Protein AF-A0A2T6VRD3-F1 (afdb_monomer)

Secondary structure (DSSP, 8-state):
-HHHHHHHHHHHHHHHHHHHHHHHHHHHHHTT-HHHHHHHHHHHHHHHHHHHHHHHHHHHHHHHHHHH-TTS-GGGTS-HHHHHHHHHHHHHHHHHHHHHHHHHHHHHHHHHHHHHHH-

Foldseek 3Di:
DVVLLVLLVQLLVLLVVLLVLLVVLLVVLVVVVVVSNVVCVVVNVVSVVSNVVSVVVNVVVLVVQCVVCVPDDSVRSDDPSSVVSVVSSVVSVVSSVVSNVSSVVSVVVVVVVVVVVVD

Structure (mmCIF, N/CA/C/O backbone):
data_AF-A0A2T6VRD3-F1
#
_entry.id   AF-A0A2T6VRD3-F1
#
loop_
_atom_site.group_PDB
_atom_site.id
_atom_site.type_symbol
_atom_site.label_atom_id
_atom_site.label_alt_id
_atom_site.label_comp_id
_atom_site.label_asym_id
_atom_site.label_entity_id
_atom_site.label_seq_id
_atom_site.pdbx_PDB_ins_code
_atom_site.Cartn_x
_atom_site.Cartn_y
_atom_site.Cartn_z
_atom_site.occupancy
_atom_site.B_iso_or_equiv
_atom_site.auth_seq_id
_atom_site.auth_comp_id
_atom_site.auth_asym_id
_atom_site.auth_atom_id
_atom_site.pdbx_PDB_model_num
ATOM 1 N N . MET A 1 1 ? -17.241 -1.321 1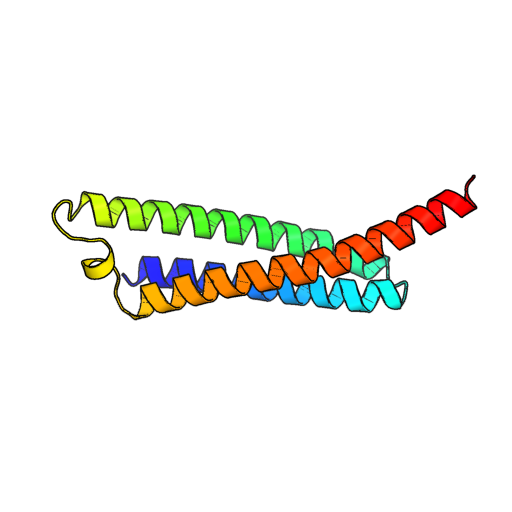6.677 1.00 80.69 1 MET A N 1
ATOM 2 C CA . MET A 1 1 ? -16.616 -2.539 16.115 1.00 80.69 1 MET A CA 1
ATOM 3 C C . MET A 1 1 ? -16.858 -2.688 14.620 1.00 80.69 1 MET A C 1
ATOM 5 O O . MET A 1 1 ? -15.879 -2.656 13.899 1.00 80.69 1 MET A O 1
ATOM 9 N N . VAL A 1 2 ? -18.104 -2.731 14.123 1.00 86.06 2 VAL A N 1
ATOM 10 C CA . VAL A 1 2 ? -18.389 -2.875 12.670 1.00 86.06 2 VAL A CA 1
ATOM 11 C C . VAL A 1 2 ? -17.64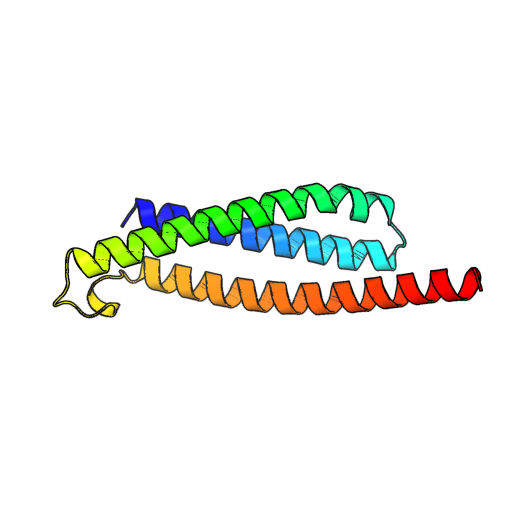7 -1.854 11.793 1.00 86.06 2 VAL A C 1
ATOM 13 O O . VAL A 1 2 ? -17.066 -2.218 10.777 1.00 86.06 2 VAL A O 1
ATOM 16 N N . VAL A 1 3 ? -17.614 -0.585 12.209 1.00 91.00 3 VAL A N 1
ATOM 17 C CA . VAL A 1 3 ? -16.918 0.474 11.458 1.00 91.00 3 VAL A CA 1
ATOM 18 C C . VAL A 1 3 ? -15.398 0.242 11.429 1.00 91.00 3 VAL A C 1
ATOM 20 O O . VAL A 1 3 ? -14.786 0.350 10.373 1.00 91.00 3 VAL A O 1
ATOM 23 N N . LEU A 1 4 ? -14.796 -0.158 12.555 1.00 91.69 4 LEU A N 1
ATOM 24 C CA . LEU A 1 4 ? -13.366 -0.478 12.650 1.00 91.69 4 LEU A CA 1
ATOM 25 C C . LEU A 1 4 ? -13.004 -1.670 11.759 1.00 91.69 4 LEU A C 1
ATOM 27 O O . LEU A 1 4 ? -12.012 -1.620 11.038 1.00 91.69 4 LEU A O 1
ATOM 31 N N . HIS A 1 5 ? -13.837 -2.715 11.766 1.00 94.31 5 HIS A N 1
ATOM 32 C CA . HIS A 1 5 ? -13.668 -3.870 10.884 1.00 94.31 5 HIS A CA 1
ATOM 33 C C . HIS A 1 5 ? -13.700 -3.464 9.413 1.00 94.31 5 HIS A C 1
ATOM 35 O O . HIS A 1 5 ? -12.861 -3.929 8.653 1.00 94.31 5 HIS A O 1
ATOM 41 N N . SER A 1 6 ? -14.620 -2.576 9.027 1.00 95.75 6 SER A N 1
ATOM 42 C CA . SER A 1 6 ? -14.725 -2.091 7.648 1.00 95.75 6 SER A CA 1
ATOM 43 C C . SER A 1 6 ? -13.466 -1.344 7.202 1.00 95.75 6 SER A C 1
ATOM 45 O O . SER A 1 6 ? -12.938 -1.632 6.131 1.00 95.75 6 SER A O 1
ATOM 47 N N . HIS A 1 7 ? -12.927 -0.443 8.031 1.00 97.19 7 HIS A N 1
ATOM 48 C CA . HIS A 1 7 ? -11.679 0.250 7.693 1.00 97.19 7 HIS A CA 1
ATOM 49 C C . HIS A 1 7 ? -10.48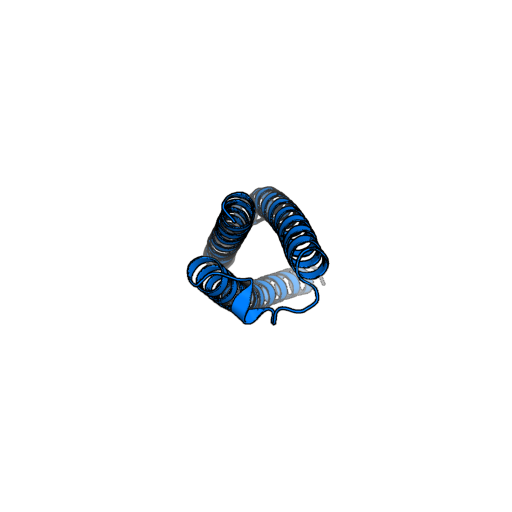2 -0.702 7.598 1.00 97.19 7 HIS A C 1
ATOM 51 O O . HIS A 1 7 ? -9.667 -0.576 6.688 1.00 97.19 7 HIS A O 1
ATOM 57 N N . LEU A 1 8 ? -10.388 -1.682 8.502 1.00 96.75 8 LEU A N 1
ATOM 58 C CA . LEU A 1 8 ? -9.335 -2.701 8.468 1.00 96.75 8 LEU A CA 1
ATOM 59 C C . LEU A 1 8 ? -9.409 -3.570 7.210 1.00 96.75 8 LEU A C 1
ATOM 61 O O . LEU A 1 8 ? -8.393 -3.805 6.561 1.00 96.75 8 LEU A O 1
ATOM 65 N N . GLU A 1 9 ? -10.606 -4.016 6.840 1.00 97.31 9 GLU A N 1
ATOM 66 C CA . GLU A 1 9 ? -10.834 -4.796 5.624 1.00 97.31 9 GLU A CA 1
ATOM 67 C C . GLU A 1 9 ? -10.495 -3.987 4.365 1.00 97.31 9 GLU A C 1
ATOM 69 O O . GLU A 1 9 ? -9.797 -4.477 3.477 1.00 97.31 9 GLU A O 1
ATOM 74 N N . ASN A 1 10 ? -10.904 -2.717 4.311 1.00 97.69 10 ASN A N 1
ATOM 75 C CA . ASN A 1 10 ? -10.552 -1.826 3.209 1.00 97.69 10 ASN A CA 1
ATOM 76 C C . ASN A 1 10 ? -9.037 -1.621 3.113 1.00 97.69 10 ASN A C 1
ATOM 78 O O . ASN A 1 10 ? -8.482 -1.741 2.021 1.00 97.69 10 ASN A O 1
ATOM 82 N N . ALA A 1 11 ? -8.357 -1.377 4.237 1.00 98.19 11 ALA A N 1
ATOM 83 C CA . ALA A 1 11 ? -6.903 -1.247 4.279 1.00 98.19 11 ALA A CA 1
ATOM 84 C C . ALA A 1 11 ? -6.201 -2.523 3.779 1.00 98.19 11 ALA A C 1
ATOM 86 O O . ALA A 1 11 ? -5.279 -2.441 2.968 1.00 98.19 11 ALA A O 1
ATOM 87 N N . LEU A 1 12 ? -6.672 -3.704 4.194 1.00 98.25 12 LEU A N 1
ATOM 88 C CA . LEU A 1 12 ? -6.171 -4.992 3.706 1.00 98.25 12 LEU A CA 1
ATOM 89 C C . LEU A 1 12 ? -6.346 -5.149 2.194 1.00 98.25 12 LEU A C 1
ATOM 91 O O . LEU A 1 12 ? -5.434 -5.622 1.518 1.00 98.25 12 LEU A O 1
ATOM 95 N N . ASN A 1 13 ? -7.489 -4.732 1.652 1.00 98.19 13 ASN A N 1
ATOM 96 C CA . ASN A 1 13 ? -7.737 -4.783 0.214 1.00 98.19 13 ASN A CA 1
ATOM 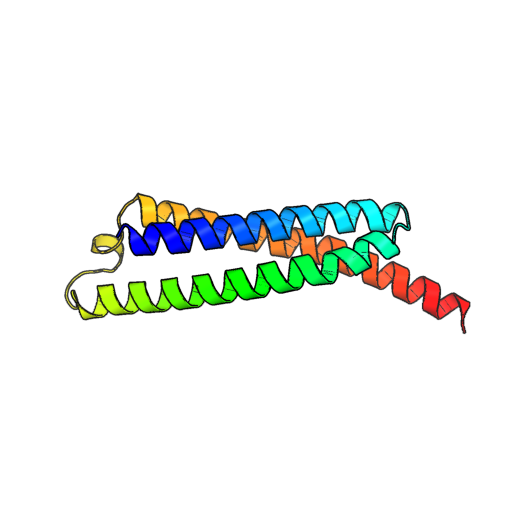97 C C . ASN A 1 13 ? -6.794 -3.851 -0.560 1.00 98.19 13 ASN A C 1
ATOM 99 O O . ASN A 1 13 ? -6.245 -4.270 -1.577 1.00 98.19 13 ASN A O 1
ATOM 103 N N . GLN A 1 14 ? -6.519 -2.645 -0.048 1.00 98.31 14 GLN A N 1
ATOM 104 C CA . GLN A 1 14 ? -5.530 -1.748 -0.663 1.00 98.31 14 GLN A CA 1
ATOM 105 C C . GLN A 1 14 ? -4.116 -2.342 -0.637 1.00 98.31 14 GLN A C 1
ATOM 107 O O . GLN A 1 14 ? -3.383 -2.236 -1.618 1.00 98.31 14 GLN A O 1
ATOM 112 N N . LEU A 1 15 ? -3.725 -3.014 0.451 1.00 98.38 15 LEU A N 1
ATOM 113 C CA . LEU A 1 15 ? -2.423 -3.686 0.519 1.00 98.38 15 LEU A CA 1
ATOM 114 C C . LEU A 1 15 ? -2.313 -4.840 -0.480 1.00 98.38 15 LEU A C 1
ATOM 116 O O . LEU A 1 15 ? -1.280 -4.973 -1.132 1.00 98.38 15 LEU A O 1
ATOM 120 N N . LYS A 1 16 ? -3.364 -5.654 -0.627 1.00 98.12 16 LYS A N 1
ATOM 121 C CA . LYS A 1 16 ? -3.400 -6.741 -1.618 1.00 98.12 16 LYS A CA 1
ATOM 122 C C . LYS A 1 16 ? -3.270 -6.206 -3.043 1.00 98.12 16 LYS A C 1
ATOM 124 O O . LYS A 1 16 ? -2.483 -6.748 -3.812 1.00 98.12 16 LYS A O 1
ATOM 129 N N . GLU A 1 17 ? -3.972 -5.119 -3.358 1.00 98.00 17 GLU A N 1
ATOM 130 C CA . GLU A 1 17 ? -3.863 -4.447 -4.656 1.00 98.00 17 GLU A CA 1
ATOM 131 C C . GLU A 1 17 ? -2.439 -3.930 -4.905 1.00 98.00 17 GLU A C 1
ATOM 133 O O . GLU A 1 17 ? -1.851 -4.181 -5.954 1.00 98.00 17 GLU A O 1
ATOM 138 N N . LEU A 1 18 ? -1.825 -3.271 -3.916 1.00 98.31 18 LEU A N 1
ATOM 139 C CA . LEU A 1 18 ? -0.444 -2.793 -4.032 1.00 98.31 18 LEU A CA 1
ATOM 140 C C . LEU A 1 18 ? 0.559 -3.929 -4.249 1.00 98.31 18 LEU A C 1
ATOM 142 O O . LEU A 1 18 ? 1.512 -3.768 -5.018 1.00 98.31 18 LEU A O 1
ATOM 146 N N . ILE A 1 19 ? 0.355 -5.071 -3.590 1.00 98.44 19 ILE A N 1
ATOM 147 C CA 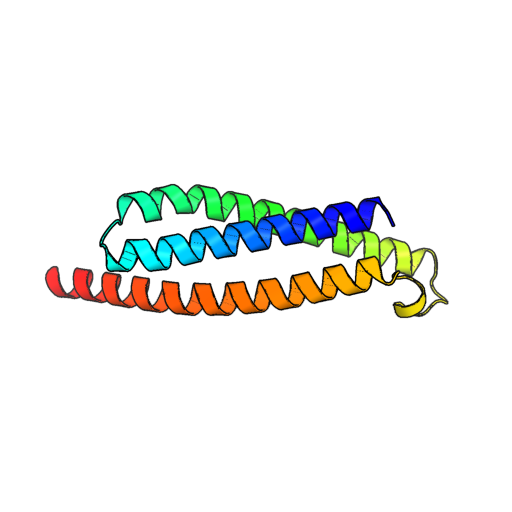. ILE A 1 19 ? 1.177 -6.267 -3.787 1.00 98.44 19 ILE A CA 1
ATOM 148 C C . ILE A 1 19 ? 1.012 -6.787 -5.220 1.00 98.44 19 ILE A C 1
ATOM 150 O O . ILE A 1 19 ? 2.028 -6.973 -5.889 1.00 98.44 19 ILE A O 1
ATOM 154 N N . ASP A 1 20 ? -0.218 -6.955 -5.719 1.00 98.25 20 ASP A N 1
ATOM 155 C CA . ASP A 1 20 ? -0.460 -7.431 -7.091 1.00 98.25 20 ASP A CA 1
ATOM 156 C C . ASP A 1 20 ? 0.168 -6.502 -8.138 1.00 98.25 20 ASP A C 1
ATOM 158 O O . ASP A 1 20 ? 0.918 -6.955 -9.008 1.00 98.25 20 ASP A O 1
ATOM 162 N N . LEU A 1 21 ? -0.052 -5.189 -8.017 1.00 97.69 21 LEU A N 1
ATOM 163 C CA . LEU A 1 21 ? 0.536 -4.195 -8.918 1.00 97.69 21 LEU A CA 1
ATOM 164 C C . LEU A 1 21 ?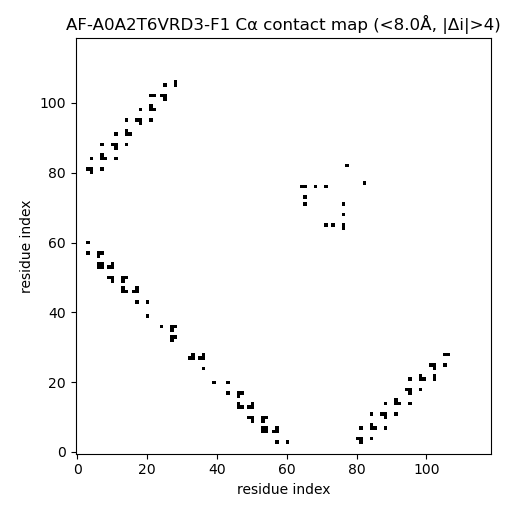 2.070 -4.266 -8.910 1.00 97.69 21 LEU A C 1
ATOM 166 O O . LEU A 1 21 ? 2.696 -4.249 -9.970 1.00 97.69 21 LEU A O 1
ATOM 170 N N . THR A 1 22 ? 2.682 -4.421 -7.734 1.00 97.38 22 THR A N 1
ATOM 171 C CA . THR A 1 22 ? 4.144 -4.539 -7.592 1.00 97.38 22 THR A CA 1
ATOM 172 C C . THR A 1 22 ? 4.679 -5.844 -8.193 1.00 97.38 22 THR A C 1
ATOM 174 O O . THR A 1 22 ? 5.744 -5.871 -8.817 1.00 97.38 22 THR A O 1
ATOM 177 N N . GLU A 1 23 ? 3.951 -6.949 -8.046 1.00 97.19 23 GLU A N 1
ATOM 178 C CA . GLU A 1 23 ? 4.318 -8.225 -8.662 1.00 97.19 23 GLU A CA 1
ATOM 179 C C . GLU A 1 23 ? 4.181 -8.184 -10.186 1.00 97.19 23 GLU A C 1
ATOM 181 O O . GLU A 1 23 ? 5.037 -8.720 -10.897 1.00 97.19 23 GLU A O 1
ATOM 186 N N . ARG A 1 24 ? 3.151 -7.509 -10.703 1.00 96.88 24 ARG A N 1
ATOM 187 C CA . ARG A 1 24 ? 2.985 -7.243 -12.137 1.00 96.88 24 ARG A CA 1
ATOM 188 C C . ARG A 1 24 ? 4.121 -6.390 -12.676 1.00 96.88 24 ARG A C 1
ATOM 190 O O . ARG A 1 24 ? 4.708 -6.763 -13.687 1.00 96.88 24 ARG A O 1
ATOM 197 N N . ASP A 1 25 ? 4.503 -5.333 -11.967 1.00 96.19 25 ASP A N 1
ATOM 198 C CA . ASP A 1 25 ? 5.662 -4.511 -12.323 1.00 96.19 25 ASP A CA 1
ATOM 199 C C . ASP A 1 25 ? 6.959 -5.325 -12.346 1.00 96.19 25 ASP A C 1
ATOM 201 O O . ASP A 1 25 ? 7.758 -5.205 -13.272 1.00 96.19 25 ASP A O 1
ATOM 205 N N . THR A 1 26 ? 7.134 -6.232 -11.383 1.00 95.19 26 THR A N 1
ATOM 206 C CA . THR A 1 26 ? 8.278 -7.155 -11.336 1.00 95.19 26 THR A CA 1
ATOM 207 C C . THR A 1 26 ? 8.299 -8.129 -12.520 1.00 95.19 26 THR A C 1
ATOM 209 O O . THR A 1 26 ? 9.374 -8.528 -12.974 1.00 95.19 26 THR A O 1
ATOM 212 N N . ARG A 1 27 ? 7.137 -8.552 -13.030 1.00 95.94 27 ARG A N 1
ATOM 213 C CA . ARG A 1 27 ? 7.058 -9.383 -14.242 1.00 95.94 27 ARG A CA 1
ATOM 214 C C . ARG A 1 27 ? 7.359 -8.563 -15.492 1.00 95.94 27 ARG A C 1
ATOM 216 O O . ARG A 1 27 ? 8.185 -8.971 -16.302 1.00 95.94 27 ARG A O 1
ATOM 223 N N . ASP A 1 28 ? 6.732 -7.404 -15.616 1.00 95.44 28 ASP A N 1
ATOM 224 C CA . ASP A 1 28 ? 6.794 -6.571 -16.813 1.00 95.44 28 ASP A CA 1
ATOM 225 C C . ASP A 1 28 ? 8.161 -5.913 -17.005 1.00 95.44 28 ASP A C 1
ATOM 227 O O . ASP A 1 28 ? 8.619 -5.789 -18.141 1.00 95.44 28 ASP A O 1
ATOM 231 N N . ILE A 1 29 ? 8.879 -5.594 -15.921 1.00 92.75 29 ILE A N 1
ATOM 232 C CA . ILE A 1 29 ? 10.230 -5.033 -16.032 1.00 92.75 29 ILE A CA 1
ATOM 233 C C . ILE A 1 29 ? 11.208 -6.027 -16.663 1.00 92.75 29 ILE A C 1
ATOM 235 O O . ILE A 1 29 ? 12.066 -5.635 -17.448 1.00 92.75 29 ILE A O 1
ATOM 239 N N . LYS A 1 30 ? 11.034 -7.329 -16.400 1.00 89.88 30 LYS A N 1
ATOM 240 C CA . LYS A 1 30 ? 11.832 -8.398 -17.024 1.00 89.88 30 LYS A CA 1
ATOM 241 C C . LYS A 1 30 ? 11.524 -8.568 -18.510 1.00 89.88 30 LYS A C 1
ATOM 243 O O . LYS A 1 30 ? 12.351 -9.100 -19.241 1.00 89.88 30 LYS A O 1
ATOM 248 N N . LEU A 1 31 ? 10.336 -8.145 -18.938 1.00 92.81 31 LEU A N 1
ATOM 249 C CA . LEU A 1 31 ? 9.873 -8.193 -20.324 1.00 92.81 31 LEU A CA 1
ATOM 250 C C . LEU A 1 31 ? 10.064 -6.854 -21.054 1.00 92.81 31 LEU A C 1
ATOM 252 O O . LEU A 1 31 ? 9.591 -6.721 -22.179 1.00 92.81 31 LEU A O 1
ATOM 256 N N . ALA A 1 32 ? 10.714 -5.868 -20.420 1.00 88.94 32 ALA A N 1
ATOM 257 C CA . ALA A 1 32 ? 10.875 -4.502 -20.929 1.00 88.94 32 ALA A CA 1
ATOM 258 C C . ALA A 1 32 ? 9.547 -3.790 -21.282 1.00 88.94 32 ALA A C 1
ATOM 260 O O . ALA A 1 32 ? 9.498 -2.910 -22.142 1.00 88.94 32 ALA A O 1
ATOM 261 N N . LYS A 1 33 ? 8.453 -4.144 -20.596 1.00 91.00 33 LYS A N 1
ATOM 262 C CA . LYS A 1 33 ? 7.118 -3.541 -20.752 1.00 91.00 33 LYS A CA 1
ATOM 263 C C . LYS A 1 33 ? 6.984 -2.252 -19.938 1.00 91.00 33 LYS A C 1
ATOM 265 O O . LYS A 1 33 ? 6.282 -2.186 -18.930 1.00 91.00 33 LYS A O 1
ATOM 270 N N . HIS A 1 34 ? 7.761 -1.239 -20.313 1.00 84.75 34 HIS A N 1
ATOM 271 C CA . HIS A 1 34 ? 7.897 -0.018 -19.516 1.00 84.75 34 HIS A CA 1
ATOM 272 C C . HIS A 1 34 ? 6.632 0.845 -19.515 1.00 84.75 34 HIS A C 1
ATOM 274 O O . HIS A 1 34 ? 6.287 1.396 -18.472 1.00 84.75 34 HIS A O 1
ATOM 280 N N . THR A 1 35 ? 5.912 0.928 -20.636 1.00 88.12 35 THR A N 1
ATOM 281 C CA . THR A 1 35 ? 4.669 1.711 -20.744 1.00 88.12 35 THR A CA 1
ATOM 282 C C . THR A 1 35 ? 3.626 1.240 -19.733 1.00 88.12 35 THR A C 1
ATOM 284 O O . THR A 1 35 ? 3.079 2.045 -18.984 1.00 88.12 35 THR A O 1
ATOM 287 N N . GLU A 1 36 ? 3.426 -0.072 -19.625 1.00 90.62 36 GLU A N 1
ATOM 288 C CA . GLU A 1 36 ? 2.459 -0.682 -18.713 1.00 90.62 36 GLU A CA 1
ATOM 289 C C . GLU A 1 36 ? 2.827 -0.455 -17.239 1.00 90.62 36 GLU A C 1
ATOM 291 O O . GLU A 1 36 ? 1.946 -0.287 -16.394 1.00 90.62 36 GLU A O 1
ATOM 296 N N . ILE A 1 37 ? 4.125 -0.417 -16.920 1.00 89.19 37 ILE A N 1
ATOM 297 C CA . ILE A 1 37 ? 4.620 -0.064 -15.580 1.00 89.19 37 ILE A CA 1
ATOM 298 C C . ILE A 1 37 ? 4.308 1.404 -15.266 1.00 89.19 37 ILE A C 1
ATOM 300 O O . ILE A 1 37 ? 3.854 1.721 -14.164 1.00 89.19 37 ILE A O 1
ATOM 304 N N . PHE A 1 38 ? 4.525 2.311 -16.226 1.00 88.44 38 PHE A N 1
ATOM 305 C CA . PHE A 1 38 ? 4.232 3.733 -16.044 1.00 88.44 38 PHE A CA 1
ATOM 306 C C . PHE A 1 38 ? 2.739 3.991 -15.831 1.00 88.44 38 PHE A C 1
ATOM 308 O O . PHE A 1 38 ? 2.382 4.734 -14.916 1.00 88.44 38 PHE A O 1
ATOM 315 N N . GLU A 1 39 ? 1.865 3.346 -16.603 1.00 90.69 39 GLU A N 1
ATOM 316 C CA . GLU A 1 39 ? 0.409 3.475 -16.454 1.00 90.69 39 GLU A CA 1
ATOM 317 C C . GLU A 1 39 ? -0.078 3.003 -15.073 1.00 90.69 39 GLU A C 1
ATOM 319 O O . GLU A 1 39 ? -0.932 3.642 -14.449 1.00 90.69 39 GLU A O 1
ATOM 324 N N . ARG A 1 40 ? 0.522 1.936 -14.528 1.00 94.62 40 ARG A N 1
ATOM 325 C CA . ARG A 1 40 ? 0.195 1.427 -13.184 1.00 94.62 40 ARG A CA 1
ATOM 326 C C . ARG A 1 40 ? 0.667 2.324 -12.043 1.00 94.62 40 ARG A C 1
ATOM 328 O O . ARG A 1 40 ? 0.169 2.181 -10.926 1.00 94.62 40 ARG A O 1
ATOM 335 N N . ASN A 1 41 ? 1.570 3.280 -12.274 1.00 92.62 41 ASN A N 1
ATOM 336 C CA . ASN A 1 41 ? 2.001 4.201 -11.216 1.00 92.62 41 ASN A CA 1
ATOM 337 C C . ASN A 1 41 ? 0.838 5.022 -10.657 1.00 92.62 41 ASN A C 1
ATOM 339 O O . ASN A 1 41 ? 0.757 5.204 -9.442 1.00 92.62 41 ASN A O 1
ATOM 343 N N . HIS A 1 42 ? -0.091 5.454 -11.514 1.00 92.31 42 HIS A N 1
ATOM 344 C CA . HIS A 1 42 ? -1.274 6.178 -11.058 1.00 92.31 42 HIS A CA 1
ATOM 345 C C . HIS A 1 42 ? -2.169 5.298 -10.171 1.00 92.31 42 HIS A C 1
ATOM 347 O O . HIS A 1 42 ? -2.602 5.732 -9.106 1.00 92.31 42 HIS A O 1
ATOM 353 N N . GLN A 1 43 ? -2.372 4.034 -10.556 1.00 95.44 43 GLN A N 1
ATOM 354 C CA . GLN A 1 43 ? -3.150 3.066 -9.774 1.00 95.44 43 GLN A CA 1
ATOM 355 C C . GLN A 1 43 ? -2.517 2.813 -8.399 1.00 95.44 43 GLN A C 1
ATOM 357 O O . GLN A 1 43 ? -3.203 2.896 -7.381 1.00 95.44 43 GLN A O 1
ATOM 362 N N . LYS A 1 44 ? -1.193 2.607 -8.347 1.00 96.75 44 LYS A N 1
ATOM 363 C CA . LYS A 1 44 ? -0.458 2.463 -7.080 1.00 96.75 44 LYS A CA 1
ATOM 364 C C . LYS A 1 44 ? -0.588 3.706 -6.204 1.00 96.75 44 LYS A C 1
ATOM 366 O O . LYS A 1 44 ? -0.798 3.579 -5.004 1.00 96.75 44 LYS A O 1
ATOM 371 N N . GLN A 1 45 ? -0.494 4.904 -6.782 1.00 96.62 45 GLN A N 1
ATOM 372 C CA . GLN A 1 45 ? -0.635 6.147 -6.024 1.00 96.62 45 GLN A CA 1
ATOM 373 C C . GLN A 1 45 ? -2.026 6.274 -5.389 1.00 96.62 45 GLN A C 1
ATOM 375 O O . GLN A 1 45 ? -2.124 6.625 -4.214 1.00 96.62 45 GLN A O 1
ATOM 380 N N . LEU A 1 46 ? -3.088 5.947 -6.131 1.00 96.88 46 LEU A N 1
ATOM 381 C CA . LEU A 1 46 ? -4.453 5.943 -5.599 1.00 96.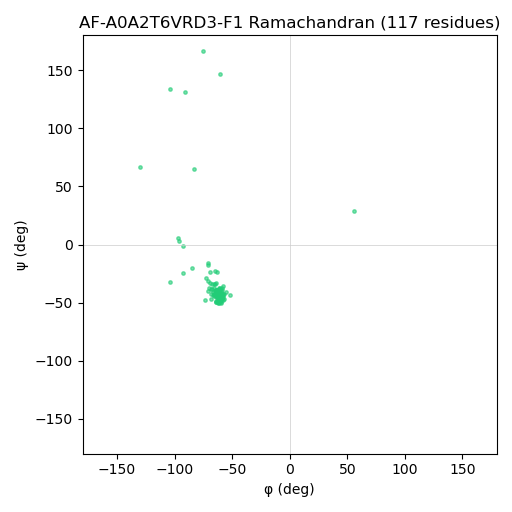88 46 LEU A CA 1
ATOM 382 C C . LEU A 1 46 ? -4.621 4.918 -4.470 1.00 96.88 46 LEU A C 1
ATOM 384 O O . LEU A 1 46 ? -5.189 5.247 -3.430 1.00 96.88 46 LEU A O 1
ATOM 388 N N . ALA A 1 47 ? -4.087 3.706 -4.640 1.00 97.38 47 ALA A N 1
ATOM 389 C CA . ALA A 1 47 ? -4.149 2.664 -3.618 1.00 97.38 47 ALA A CA 1
ATOM 390 C C . ALA A 1 47 ? -3.352 3.035 -2.349 1.00 97.38 47 ALA A C 1
ATOM 392 O O . ALA A 1 47 ? -3.826 2.793 -1.239 1.00 97.38 47 ALA A O 1
ATOM 393 N N . ILE A 1 48 ? -2.192 3.696 -2.483 1.00 97.94 48 ILE A N 1
ATOM 394 C CA . ILE A 1 48 ? -1.422 4.236 -1.345 1.00 97.94 48 ILE A CA 1
ATOM 395 C C . ILE A 1 48 ? -2.247 5.279 -0.588 1.00 97.94 48 ILE A C 1
ATOM 397 O O . ILE A 1 48 ? -2.404 5.171 0.626 1.00 97.94 48 ILE A O 1
ATOM 401 N N . GLN A 1 49 ? -2.817 6.258 -1.293 1.00 98.12 49 GLN A N 1
ATOM 402 C CA . GLN A 1 49 ? -3.629 7.308 -0.669 1.00 98.12 49 GLN A CA 1
ATOM 403 C C . GLN A 1 49 ? -4.862 6.732 0.036 1.00 98.12 49 GLN A C 1
ATOM 405 O O . GLN A 1 49 ? -5.210 7.157 1.140 1.00 98.12 49 GLN A O 1
ATOM 410 N N . ALA A 1 50 ? -5.515 5.744 -0.581 1.00 97.69 50 ALA A N 1
ATOM 411 C CA . ALA A 1 50 ? -6.631 5.036 0.026 1.00 97.69 50 ALA A CA 1
ATOM 412 C C . ALA A 1 50 ? -6.190 4.296 1.298 1.00 97.69 50 ALA A C 1
ATOM 414 O O . ALA A 1 50 ? -6.827 4.447 2.338 1.00 97.69 50 ALA A O 1
ATOM 415 N N . PHE A 1 51 ? -5.073 3.565 1.256 1.00 98.12 51 PHE A N 1
ATOM 416 C CA . PHE A 1 51 ? -4.530 2.877 2.427 1.00 98.12 51 PHE A CA 1
ATOM 417 C C . PHE A 1 51 ? -4.198 3.845 3.572 1.00 98.12 51 PHE A C 1
ATOM 419 O O . PHE A 1 51 ? -4.586 3.601 4.713 1.00 98.12 51 PHE A O 1
ATOM 426 N N . GLU A 1 52 ? -3.523 4.961 3.287 1.00 97.88 52 GLU A N 1
ATOM 427 C CA . GLU A 1 52 ? -3.163 5.967 4.296 1.00 97.88 52 GLU A CA 1
ATOM 428 C C . GLU A 1 52 ? -4.396 6.584 4.962 1.00 97.88 52 GLU A C 1
ATOM 430 O O . GLU A 1 52 ? -4.421 6.772 6.182 1.00 97.88 52 GLU A O 1
ATOM 435 N N . LYS A 1 53 ? -5.448 6.842 4.178 1.00 98.00 53 LYS A N 1
ATOM 436 C CA . LYS A 1 53 ? -6.732 7.319 4.695 1.00 98.00 53 LYS A CA 1
ATOM 437 C C . LYS A 1 53 ? -7.375 6.296 5.630 1.00 98.00 53 LYS A C 1
ATOM 439 O O . LYS A 1 53 ? -7.798 6.657 6.728 1.00 98.00 53 LYS A O 1
ATOM 444 N N . GLU A 1 54 ? -7.443 5.030 5.222 1.00 97.62 54 GLU A N 1
ATOM 445 C CA . GLU A 1 54 ? -8.012 3.972 6.062 1.00 97.62 54 GLU A CA 1
ATOM 446 C C . GLU A 1 54 ? -7.193 3.774 7.343 1.00 97.62 54 GLU A C 1
ATOM 448 O O . GLU A 1 54 ? -7.767 3.683 8.428 1.00 97.62 54 GLU A O 1
ATOM 453 N N . LYS A 1 55 ? -5.858 3.829 7.258 1.00 96.69 55 LYS A N 1
ATOM 454 C CA . LYS A 1 55 ? -4.969 3.797 8.425 1.00 96.69 55 LYS A CA 1
ATOM 455 C C . LYS A 1 55 ? -5.283 4.927 9.411 1.00 96.69 55 LYS A C 1
ATOM 457 O O . LYS A 1 55 ? -5.407 4.668 10.606 1.00 96.69 55 LYS A O 1
ATOM 462 N N . ALA A 1 56 ? -5.444 6.160 8.932 1.00 97.25 56 ALA A N 1
ATOM 463 C CA . ALA A 1 56 ? -5.787 7.292 9.793 1.00 97.25 56 ALA A CA 1
ATOM 464 C C . ALA A 1 56 ? -7.149 7.099 10.491 1.00 97.25 56 ALA A C 1
ATOM 466 O O . ALA A 1 56 ? -7.288 7.406 11.676 1.00 97.25 56 ALA A O 1
ATOM 467 N N . ASN A 1 57 ? -8.137 6.538 9.786 1.00 96.31 57 ASN A N 1
ATOM 468 C CA . ASN A 1 57 ? -9.448 6.223 10.361 1.00 96.31 57 ASN A CA 1
ATOM 469 C C . ASN A 1 57 ? -9.366 5.122 11.430 1.00 96.31 57 ASN A C 1
ATOM 471 O O . ASN A 1 57 ? -10.010 5.233 12.475 1.00 96.31 57 ASN A O 1
ATOM 475 N N . ILE A 1 58 ? -8.561 4.080 11.193 1.00 95.25 58 ILE A N 1
ATOM 476 C CA . ILE A 1 58 ? -8.292 3.010 12.165 1.00 95.25 58 ILE A CA 1
ATOM 477 C C . ILE A 1 58 ? -7.671 3.600 13.434 1.00 95.25 58 ILE A C 1
ATOM 479 O O . ILE A 1 58 ? -8.184 3.364 14.529 1.00 95.25 58 ILE A O 1
ATOM 483 N N . ASP A 1 59 ? -6.620 4.412 13.288 1.00 94.12 59 ASP A N 1
ATOM 484 C CA . ASP A 1 59 ? -5.924 5.050 14.411 1.00 94.12 59 ASP A CA 1
ATOM 485 C C . ASP A 1 59 ? -6.895 5.911 15.242 1.00 94.12 59 ASP A C 1
ATOM 487 O O . ASP A 1 59 ? -6.944 5.800 16.471 1.00 94.12 59 ASP A O 1
ATOM 491 N N . ALA A 1 60 ? -7.742 6.711 14.581 1.00 94.25 60 ALA A N 1
ATOM 492 C CA . ALA A 1 60 ? -8.756 7.531 15.244 1.00 94.25 60 ALA A CA 1
ATOM 493 C C . ALA A 1 60 ? -9.786 6.693 16.025 1.00 94.25 60 ALA A C 1
ATOM 495 O O . ALA A 1 60 ? -10.162 7.054 17.145 1.00 94.25 60 ALA A O 1
ATOM 496 N N . GLN A 1 61 ? -10.227 5.559 15.476 1.00 91.88 61 GLN A N 1
ATOM 497 C CA . GLN A 1 61 ? -11.181 4.678 16.155 1.00 91.88 61 GLN A CA 1
ATOM 498 C C . GLN A 1 61 ? -10.567 3.937 17.338 1.00 91.88 61 GLN A C 1
ATOM 500 O O . GLN A 1 61 ? -11.207 3.841 18.384 1.00 91.88 61 GLN A O 1
ATOM 505 N N . ILE A 1 62 ? -9.326 3.462 17.217 1.00 90.19 62 ILE A N 1
ATOM 506 C CA . ILE A 1 62 ? -8.610 2.827 18.330 1.00 90.19 62 ILE A CA 1
ATOM 507 C C . ILE A 1 62 ? -8.418 3.830 19.477 1.00 90.19 62 ILE A C 1
ATOM 509 O O . ILE A 1 62 ? -8.659 3.496 20.639 1.00 90.19 62 ILE A O 1
ATOM 513 N N . LEU A 1 63 ? -8.053 5.078 19.165 1.00 90.25 63 LEU A N 1
ATOM 514 C CA . LEU A 1 63 ? -7.954 6.149 20.161 1.00 90.25 63 LEU A CA 1
ATOM 515 C C . LEU A 1 63 ? -9.305 6.443 20.824 1.00 90.25 63 LEU A C 1
ATOM 517 O O . LEU A 1 63 ? -9.374 6.574 22.046 1.00 90.25 63 LEU A O 1
ATOM 521 N N . SER A 1 64 ? -10.385 6.504 20.041 1.00 90.00 64 SER A N 1
ATOM 522 C CA . SER A 1 64 ? -11.740 6.695 20.566 1.00 90.00 64 SER A CA 1
ATOM 523 C C . SER A 1 64 ? -12.146 5.573 21.529 1.00 90.00 64 SER A C 1
ATOM 525 O O . SER A 1 64 ? -12.618 5.863 22.629 1.00 90.00 64 SER A O 1
ATOM 527 N N . LEU A 1 65 ? -11.881 4.310 21.175 1.00 88.31 65 LEU A N 1
ATOM 528 C CA . LEU A 1 65 ? -12.154 3.151 22.032 1.00 88.31 65 LEU A CA 1
ATOM 529 C C . LEU A 1 65 ? -11.370 3.213 23.347 1.00 88.31 65 LEU A C 1
ATOM 531 O O . LEU A 1 65 ? -11.941 2.991 24.415 1.00 88.31 65 LEU A O 1
ATOM 535 N N . LYS A 1 66 ? -10.082 3.570 23.288 1.00 87.19 66 LYS A N 1
ATOM 536 C CA . LYS A 1 66 ? -9.241 3.729 24.481 1.00 87.19 66 LYS A CA 1
ATOM 537 C C . LYS A 1 66 ? -9.756 4.838 25.402 1.00 87.19 66 LYS A C 1
ATOM 539 O O . LYS A 1 66 ? -9.801 4.654 26.614 1.00 87.19 66 LYS A O 1
ATOM 544 N N . ASN A 1 67 ? -10.174 5.969 24.836 1.00 87.81 67 ASN A N 1
ATOM 545 C CA . ASN A 1 67 ? -10.707 7.094 25.607 1.00 87.81 67 ASN A CA 1
ATOM 546 C C . ASN A 1 67 ? -12.073 6.782 26.234 1.00 87.81 67 ASN A C 1
ATOM 548 O O . ASN A 1 67 ? -12.370 7.264 27.323 1.00 87.81 67 ASN A O 1
ATOM 552 N N . GLN A 1 68 ? -12.901 5.976 25.564 1.00 87.31 68 GLN A N 1
ATOM 553 C CA . GLN A 1 68 ? -14.206 5.559 26.079 1.00 87.31 68 GLN A CA 1
ATOM 554 C C . GLN A 1 68 ? -14.082 4.542 27.225 1.00 87.31 68 GLN A C 1
ATOM 556 O O . GLN A 1 68 ? -14.934 4.500 28.113 1.00 87.31 68 GLN A O 1
ATOM 561 N N . PHE A 1 69 ? -13.011 3.745 27.233 1.00 85.94 69 PHE A N 1
ATOM 562 C CA . PHE A 1 69 ? -12.760 2.712 28.236 1.00 85.94 69 PHE A CA 1
ATOM 563 C C . PHE A 1 69 ? -11.340 2.822 28.822 1.00 85.94 69 PHE A C 1
ATOM 565 O O . PHE A 1 69 ? -10.528 1.912 28.648 1.00 85.94 69 PHE A O 1
ATOM 572 N N . PRO A 1 70 ? -11.032 3.898 29.570 1.00 81.31 70 PRO A N 1
ATOM 573 C CA . PRO A 1 70 ? -9.668 4.204 30.016 1.00 81.31 70 PRO A CA 1
ATOM 574 C C . PRO A 1 70 ? -9.082 3.171 30.989 1.00 81.31 70 PRO A C 1
ATOM 576 O O . PRO A 1 70 ? -7.867 3.050 31.096 1.00 81.31 70 PRO A O 1
ATOM 579 N N . ASN A 1 71 ? -9.939 2.411 31.675 1.00 82.75 71 ASN A N 1
ATOM 580 C CA . ASN A 1 71 ? -9.545 1.407 32.667 1.00 82.75 71 ASN A CA 1
ATOM 581 C C . ASN A 1 71 ? -9.466 -0.019 32.093 1.00 82.75 71 ASN A C 1
ATOM 583 O O . ASN A 1 71 ? -9.268 -0.968 32.850 1.00 82.75 71 ASN A O 1
ATOM 587 N N . LYS A 1 72 ? -9.692 -0.197 30.784 1.00 82.31 72 LYS A N 1
ATOM 588 C CA . LYS A 1 72 ? -9.579 -1.496 30.116 1.00 82.31 72 LYS A CA 1
ATOM 589 C C . LYS A 1 72 ? -8.290 -1.562 29.310 1.00 82.31 72 LYS A C 1
ATOM 591 O O . LYS A 1 72 ? -7.980 -0.665 28.531 1.00 82.31 72 LYS A O 1
ATOM 596 N N . GLU A 1 73 ? -7.587 -2.676 29.463 1.00 80.12 73 GLU A N 1
ATOM 597 C CA . GLU A 1 73 ? -6.463 -3.033 28.604 1.00 80.12 73 GLU A CA 1
ATOM 598 C C . GLU A 1 73 ? -6.914 -3.181 27.148 1.00 80.12 73 GLU A C 1
ATOM 600 O O . GLU A 1 73 ? -8.024 -3.645 26.872 1.00 80.12 73 GLU A O 1
ATOM 605 N N . MET A 1 74 ? -6.037 -2.829 26.204 1.00 73.31 74 MET A N 1
ATOM 606 C CA . MET A 1 74 ? -6.350 -2.849 24.768 1.00 73.31 74 MET A CA 1
ATOM 607 C C . MET A 1 74 ? -6.784 -4.241 24.281 1.00 73.31 74 MET A C 1
ATOM 609 O O . MET A 1 74 ? -7.696 -4.360 23.466 1.00 73.31 74 MET A O 1
ATOM 613 N N . SER A 1 75 ? -6.193 -5.302 24.833 1.00 73.75 75 SER A N 1
ATOM 614 C CA . SER A 1 75 ? -6.572 -6.695 24.558 1.00 73.75 75 SER A CA 1
ATOM 615 C C . SER A 1 75 ? -8.003 -7.040 24.986 1.00 73.75 75 SER A C 1
ATOM 617 O O . SER A 1 75 ? -8.594 -7.961 24.440 1.00 73.75 75 SER A O 1
ATOM 619 N N . GLY A 1 76 ? -8.576 -6.295 25.937 1.00 75.69 76 GLY A N 1
ATOM 620 C CA . GLY A 1 76 ? -9.978 -6.406 26.346 1.00 75.69 76 GLY A CA 1
ATOM 621 C C . GLY A 1 76 ? -10.924 -5.447 25.612 1.00 75.69 76 GLY A C 1
ATOM 622 O O . GLY A 1 76 ? -12.124 -5.446 25.898 1.00 75.69 76 GLY A O 1
ATOM 623 N N . LEU A 1 77 ? -10.397 -4.607 24.712 1.00 81.62 77 LEU A N 1
ATOM 624 C CA . LEU A 1 77 ? -11.157 -3.663 23.883 1.00 81.62 77 LEU A CA 1
ATOM 625 C C . LEU A 1 77 ? -11.309 -4.134 22.441 1.00 81.62 77 LEU A C 1
ATOM 627 O O . LEU A 1 77 ? -12.320 -3.834 21.807 1.00 81.62 77 LEU A O 1
ATOM 631 N N . LEU A 1 78 ? -10.311 -4.853 21.931 1.00 86.44 78 LEU A N 1
ATOM 632 C CA . LEU A 1 78 ? -10.321 -5.412 20.589 1.00 86.44 78 LEU A CA 1
ATOM 633 C C . LEU A 1 78 ? -10.907 -6.821 20.623 1.00 86.44 78 LEU A C 1
ATOM 635 O O . LEU A 1 78 ? -10.516 -7.648 21.442 1.00 86.44 78 LEU A O 1
ATOM 639 N N . ASP A 1 79 ? -11.847 -7.096 19.722 1.00 89.38 79 ASP A N 1
ATOM 640 C CA . ASP A 1 79 ? -12.323 -8.459 19.515 1.00 89.38 79 ASP A CA 1
ATOM 641 C C . ASP A 1 79 ? -11.296 -9.284 18.722 1.00 89.38 79 ASP A C 1
ATOM 643 O O . ASP A 1 79 ? -10.340 -8.762 18.131 1.00 89.38 79 ASP A O 1
ATOM 647 N N . GLU A 1 80 ? -11.493 -10.601 18.715 1.00 90.75 80 GLU A N 1
ATOM 648 C CA . GLU A 1 80 ? -10.623 -11.546 18.010 1.00 90.75 80 GLU A CA 1
ATOM 649 C C . GLU A 1 80 ? -10.495 -11.190 16.523 1.00 90.75 80 GLU A C 1
ATOM 651 O O . GLU A 1 80 ? -9.393 -11.172 15.982 1.00 90.75 80 GLU A O 1
ATOM 656 N N . LYS A 1 81 ? -11.602 -10.783 15.889 1.00 92.19 81 LYS A N 1
ATOM 657 C CA . LYS A 1 81 ? -11.628 -10.371 14.481 1.00 92.19 81 LYS A CA 1
ATOM 658 C C . LYS A 1 81 ? -10.763 -9.139 14.209 1.00 92.19 81 LYS A C 1
ATOM 660 O O . LYS A 1 81 ? -10.039 -9.101 13.219 1.00 92.19 81 LYS A O 1
ATOM 665 N N . THR A 1 82 ? -10.818 -8.127 15.074 1.00 92.00 82 THR A N 1
ATOM 666 C CA . THR A 1 82 ? -9.958 -6.942 14.944 1.00 92.00 82 THR A CA 1
ATOM 667 C C . THR A 1 82 ? -8.488 -7.322 15.070 1.00 92.00 82 THR A C 1
ATOM 669 O O . THR A 1 82 ? -7.660 -6.853 14.290 1.00 92.00 82 THR A O 1
ATOM 672 N N . SER A 1 83 ? -8.167 -8.191 16.030 1.00 91.50 83 SER A N 1
ATOM 673 C CA . SER A 1 83 ? -6.799 -8.667 16.252 1.00 91.50 83 SER A CA 1
ATOM 674 C C . SER A 1 83 ? -6.273 -9.450 15.047 1.00 91.50 83 SER A C 1
ATOM 676 O O . SER A 1 83 ? -5.149 -9.218 14.604 1.00 91.50 83 SER A O 1
ATOM 678 N N . ASP A 1 84 ? -7.105 -10.317 14.470 1.00 95.19 84 ASP A N 1
ATOM 679 C CA . ASP A 1 84 ? -6.795 -11.061 13.251 1.00 95.19 84 ASP A CA 1
ATOM 680 C C . ASP A 1 84 ? -6.529 -10.127 12.059 1.00 95.19 84 ASP A C 1
ATOM 682 O O . ASP A 1 84 ? -5.480 -10.210 11.421 1.00 95.19 84 ASP A O 1
ATOM 686 N N . PHE A 1 85 ? -7.400 -9.145 11.814 1.00 95.75 85 PHE A N 1
ATOM 687 C CA . PHE A 1 85 ? -7.188 -8.171 10.741 1.00 95.75 85 PHE A CA 1
ATOM 688 C C . PHE A 1 85 ? -5.916 -7.332 10.917 1.00 95.75 85 PHE A C 1
ATOM 690 O O . PHE A 1 85 ? -5.203 -7.091 9.942 1.00 95.75 85 PHE A O 1
ATOM 697 N N . LEU A 1 86 ? -5.590 -6.910 12.141 1.00 94.12 86 LEU A N 1
ATOM 698 C CA . LEU A 1 86 ? -4.341 -6.195 12.423 1.00 94.12 86 LEU A CA 1
ATOM 699 C C . LEU A 1 86 ? -3.110 -7.075 12.156 1.00 94.12 86 LEU A C 1
ATOM 701 O O . LEU A 1 86 ? -2.121 -6.593 11.595 1.00 94.12 86 LEU A O 1
ATOM 705 N N . ASN A 1 87 ? -3.177 -8.364 12.502 1.00 96.06 87 ASN A N 1
ATOM 706 C CA . ASN A 1 87 ? -2.118 -9.327 12.200 1.00 96.06 87 ASN A CA 1
ATOM 707 C C . ASN A 1 87 ? -1.945 -9.519 10.690 1.00 96.06 87 ASN A C 1
ATOM 709 O O . ASN A 1 87 ? -0.826 -9.379 10.191 1.00 96.06 87 ASN A O 1
ATOM 713 N N . GLN A 1 88 ? -3.039 -9.735 9.955 1.00 97.69 88 GLN A N 1
ATOM 714 C CA . GLN A 1 88 ? -3.017 -9.835 8.494 1.00 97.69 88 GLN A CA 1
ATOM 715 C C . GLN A 1 88 ? -2.460 -8.562 7.842 1.00 97.69 88 GLN A C 1
ATOM 717 O O . GLN A 1 88 ? -1.728 -8.629 6.853 1.00 97.69 88 GLN A O 1
ATOM 722 N N . MET A 1 89 ? -2.774 -7.387 8.396 1.00 96.75 89 MET A N 1
ATOM 723 C CA . MET A 1 89 ? -2.306 -6.106 7.865 1.00 96.75 89 MET A CA 1
ATOM 724 C C . MET A 1 89 ? -0.797 -5.960 8.060 1.00 96.75 89 MET A C 1
ATOM 726 O O . MET A 1 89 ? -0.086 -5.572 7.131 1.00 96.75 89 MET A O 1
ATOM 730 N N . ARG A 1 90 ? -0.288 -6.341 9.238 1.00 97.06 90 ARG A N 1
ATOM 731 C CA . ARG A 1 90 ? 1.151 -6.403 9.524 1.00 97.06 90 ARG A CA 1
ATOM 732 C C . ARG A 1 90 ? 1.873 -7.339 8.556 1.00 97.06 90 ARG A C 1
ATOM 734 O O . ARG A 1 90 ? 2.905 -6.964 8.008 1.00 97.06 90 ARG A O 1
ATOM 741 N N . GLU A 1 91 ? 1.341 -8.536 8.337 1.00 98.31 91 GLU A N 1
ATOM 742 C CA . GLU A 1 91 ? 1.927 -9.518 7.418 1.00 98.31 91 GLU A CA 1
ATOM 743 C C . GLU A 1 91 ? 1.918 -9.016 5.973 1.00 98.31 91 GLU A C 1
ATOM 745 O O . GLU A 1 91 ? 2.947 -9.052 5.300 1.00 98.31 91 GLU A O 1
ATOM 750 N N . SER A 1 92 ? 0.802 -8.441 5.524 1.00 97.81 92 SER A N 1
ATOM 751 C CA . SER A 1 92 ? 0.673 -7.867 4.181 1.00 97.81 92 SER A CA 1
ATOM 752 C C . SER A 1 92 ? 1.660 -6.717 3.949 1.00 97.81 92 SER A C 1
ATOM 754 O O . SER A 1 92 ? 2.271 -6.633 2.888 1.00 97.81 92 SER A O 1
ATOM 756 N N . LEU A 1 93 ? 1.894 -5.859 4.949 1.00 98.12 93 LEU A N 1
ATOM 757 C CA . LEU A 1 93 ? 2.910 -4.802 4.871 1.00 98.12 93 LEU A CA 1
ATOM 758 C C . LEU A 1 93 ? 4.333 -5.361 4.735 1.00 98.12 93 LEU A C 1
ATOM 760 O O . LEU A 1 93 ? 5.141 -4.805 3.987 1.00 98.12 93 LEU A O 1
ATOM 764 N N . LEU A 1 94 ? 4.653 -6.453 5.438 1.00 98.31 94 LEU A N 1
ATOM 765 C CA . LEU A 1 94 ? 5.954 -7.117 5.313 1.00 98.31 94 LEU A CA 1
ATOM 766 C C . LEU A 1 94 ? 6.143 -7.707 3.912 1.00 98.31 94 LEU A C 1
ATOM 768 O O . LEU A 1 94 ? 7.196 -7.496 3.308 1.00 98.31 94 LEU A O 1
ATOM 772 N N . VAL A 1 95 ? 5.111 -8.361 3.373 1.00 98.25 95 VAL A N 1
ATOM 773 C CA . VAL A 1 95 ? 5.118 -8.880 1.998 1.00 98.25 95 VAL A CA 1
ATOM 774 C C . VAL A 1 95 ? 5.287 -7.741 0.994 1.00 98.25 95 VAL A C 1
ATOM 776 O O . VAL A 1 95 ? 6.168 -7.805 0.139 1.00 98.25 95 VAL A O 1
ATOM 779 N N . LEU A 1 96 ? 4.514 -6.657 1.118 1.00 98.31 96 LEU A N 1
ATOM 780 C CA . LEU A 1 96 ? 4.629 -5.497 0.233 1.00 98.31 96 LEU A CA 1
ATOM 781 C C . LEU A 1 96 ? 6.044 -4.904 0.260 1.00 98.31 96 LEU A C 1
ATOM 783 O O . LEU A 1 96 ? 6.612 -4.614 -0.794 1.00 98.31 96 LEU A O 1
ATOM 787 N N . LYS A 1 97 ? 6.646 -4.770 1.449 1.00 98.06 97 LYS A N 1
ATOM 788 C CA . LYS A 1 97 ? 8.028 -4.296 1.606 1.00 98.06 97 LYS A CA 1
ATOM 789 C C . LYS A 1 97 ? 9.020 -5.191 0.864 1.00 98.06 97 LYS A C 1
ATOM 791 O O . LYS A 1 97 ? 9.895 -4.674 0.171 1.00 98.06 97 LYS A O 1
ATOM 796 N N . GLU A 1 98 ? 8.900 -6.508 1.007 1.00 98.31 98 GLU A N 1
ATOM 797 C CA . GLU A 1 98 ? 9.770 -7.473 0.331 1.00 98.31 98 GLU A CA 1
ATOM 798 C C . GLU A 1 98 ? 9.636 -7.377 -1.195 1.00 98.31 98 GLU A C 1
ATOM 800 O O . GLU A 1 98 ? 10.634 -7.224 -1.904 1.00 98.31 98 GLU A O 1
ATOM 805 N N . LYS A 1 99 ? 8.403 -7.394 -1.708 1.00 97.75 99 LYS A N 1
ATOM 806 C CA . LYS A 1 99 ? 8.130 -7.332 -3.151 1.00 97.75 99 LYS A CA 1
ATOM 807 C C . LYS A 1 99 ? 8.602 -6.016 -3.759 1.00 97.75 99 LYS A C 1
ATOM 809 O O . LYS A 1 99 ? 9.255 -6.020 -4.802 1.00 97.75 99 LYS A O 1
ATOM 814 N N . ASN A 1 100 ? 8.368 -4.900 -3.073 1.00 97.25 100 ASN A N 1
ATOM 815 C CA . ASN A 1 100 ? 8.830 -3.591 -3.522 1.00 97.25 100 ASN A CA 1
ATOM 816 C C . ASN A 1 100 ? 10.364 -3.464 -3.486 1.00 97.25 100 ASN A C 1
ATOM 818 O O . ASN A 1 100 ? 10.956 -2.825 -4.357 1.00 97.25 100 ASN A O 1
ATOM 822 N N . LEU A 1 101 ? 11.043 -4.102 -2.526 1.00 97.88 101 LEU A N 1
ATOM 823 C CA . LEU A 1 101 ? 12.508 -4.160 -2.511 1.00 97.88 101 LEU A CA 1
ATOM 824 C C . LEU A 1 101 ? 13.058 -4.914 -3.732 1.00 97.88 101 LEU A C 1
ATOM 826 O O . LEU A 1 101 ? 14.045 -4.488 -4.328 1.00 97.88 101 LEU A O 1
ATOM 830 N N . ILE A 1 102 ? 12.423 -6.021 -4.121 1.00 96.62 102 ILE A N 1
ATOM 831 C CA . ILE A 1 102 ? 12.815 -6.777 -5.318 1.00 96.62 102 ILE A CA 1
ATOM 832 C C . ILE A 1 102 ? 12.613 -5.918 -6.570 1.00 96.62 102 ILE A C 1
ATOM 834 O O . ILE A 1 102 ? 13.541 -5.775 -7.368 1.00 96.62 102 ILE A O 1
ATOM 838 N N . TYR A 1 103 ? 11.432 -5.313 -6.714 1.00 96.25 103 TYR A N 1
ATOM 839 C CA . TYR A 1 103 ? 11.113 -4.457 -7.854 1.00 96.25 103 TYR A CA 1
ATOM 840 C C . TYR A 1 103 ? 12.065 -3.256 -7.964 1.00 96.25 103 TYR A C 1
ATOM 842 O O . TYR A 1 103 ? 12.646 -3.025 -9.022 1.00 96.25 103 TYR A O 1
ATOM 850 N N . SER A 1 104 ? 12.289 -2.524 -6.869 1.00 95.75 104 SER A N 1
ATOM 851 C CA . SER A 1 104 ? 13.156 -1.336 -6.863 1.00 95.75 104 SER A CA 1
ATOM 852 C C . SER A 1 104 ? 14.598 -1.644 -7.270 1.00 95.75 104 SER A C 1
ATOM 854 O O . SER A 1 104 ? 15.193 -0.871 -8.017 1.00 95.75 104 SER A O 1
ATOM 856 N N . ARG A 1 105 ? 15.151 -2.796 -6.864 1.00 96.75 105 ARG A N 1
ATOM 857 C CA . ARG A 1 105 ? 16.481 -3.245 -7.313 1.00 96.75 105 ARG A CA 1
ATOM 858 C C . ARG A 1 105 ? 16.538 -3.465 -8.825 1.00 96.75 105 ARG A C 1
ATOM 860 O O . ARG A 1 105 ? 17.528 -3.098 -9.450 1.00 96.75 105 ARG A O 1
ATOM 867 N N . MET A 1 106 ? 15.487 -4.038 -9.413 1.00 94.69 106 MET A N 1
ATOM 868 C CA . MET A 1 106 ? 15.392 -4.220 -10.867 1.00 94.69 106 MET A CA 1
ATOM 869 C C . MET A 1 106 ? 15.251 -2.882 -11.592 1.00 94.69 106 MET A C 1
ATOM 871 O O . MET A 1 106 ? 15.973 -2.636 -12.552 1.00 94.69 106 MET A O 1
ATOM 875 N N . ALA A 1 107 ? 14.367 -2.006 -11.108 1.00 92.50 107 ALA A N 1
ATOM 876 C CA . ALA A 1 107 ? 14.177 -0.666 -11.659 1.00 92.50 107 ALA A CA 1
ATOM 877 C C . ALA A 1 107 ? 15.478 0.143 -11.645 1.00 92.50 107 ALA A C 1
ATOM 879 O O . ALA A 1 107 ? 15.827 0.767 -12.645 1.00 92.50 107 ALA A O 1
ATOM 880 N N . PHE A 1 108 ? 16.232 0.062 -10.548 1.00 93.81 108 PHE A N 1
ATOM 881 C CA . PHE A 1 108 ? 17.543 0.686 -10.437 1.00 93.81 108 PHE A CA 1
ATOM 882 C C . PHE A 1 108 ? 18.539 0.120 -11.457 1.00 93.81 108 PHE A C 1
ATOM 884 O O . PHE A 1 108 ? 19.137 0.886 -12.202 1.00 93.81 108 PHE A O 1
ATOM 891 N N . ALA A 1 109 ? 18.669 -1.207 -11.561 1.00 93.00 109 ALA A N 1
ATOM 892 C CA . ALA A 1 109 ? 19.579 -1.832 -12.525 1.00 93.00 109 ALA A CA 1
ATOM 893 C C . ALA A 1 109 ? 19.257 -1.452 -13.984 1.00 93.00 109 ALA A C 1
ATOM 895 O O . ALA A 1 109 ? 20.164 -1.197 -14.772 1.00 93.00 109 ALA A O 1
ATOM 896 N N . VAL A 1 110 ? 17.969 -1.374 -14.336 1.00 90.06 110 VAL A N 1
ATOM 897 C CA . VAL A 1 110 ? 17.524 -0.911 -15.659 1.00 90.06 110 VAL A CA 1
ATOM 898 C C . VAL A 1 110 ? 17.878 0.564 -15.872 1.00 90.06 110 VAL A C 1
ATOM 900 O O . VAL A 1 110 ? 18.386 0.920 -16.932 1.00 90.06 110 VAL A O 1
ATOM 903 N N . SER A 1 111 ? 17.656 1.419 -14.870 1.00 88.69 111 SER A N 1
ATOM 904 C CA . SER A 1 111 ? 18.010 2.843 -14.934 1.00 88.69 111 SER A CA 1
ATOM 905 C C . SER A 1 111 ? 19.514 3.059 -15.122 1.00 88.69 111 SER A C 1
ATOM 907 O O . SER A 1 111 ? 19.918 3.889 -15.938 1.00 88.69 111 SER A O 1
ATOM 909 N N . GLU A 1 112 ? 20.345 2.300 -14.406 1.00 93.00 112 GLU A N 1
ATOM 910 C CA . GLU A 1 112 ? 21.805 2.348 -14.535 1.00 93.00 112 GLU A CA 1
ATOM 911 C C . GLU A 1 112 ? 22.252 1.916 -15.936 1.00 93.00 112 GLU A C 1
ATOM 913 O O . GLU A 1 112 ? 23.057 2.603 -16.559 1.00 93.00 112 GLU A O 1
ATOM 918 N N . PHE A 1 113 ? 21.674 0.836 -16.475 1.00 89.31 113 PHE A N 1
ATOM 919 C CA . PHE A 1 113 ? 21.967 0.377 -17.835 1.00 89.31 113 PHE A CA 1
ATOM 920 C C . PHE A 1 113 ? 21.632 1.433 -18.897 1.00 89.31 113 PHE A C 1
ATOM 922 O O . PHE A 1 113 ? 22.441 1.697 -19.784 1.00 89.31 113 PHE A O 1
ATOM 929 N N . TYR A 1 114 ? 20.465 2.080 -18.807 1.00 87.25 114 TYR A N 1
ATOM 930 C CA . TYR A 1 114 ? 20.12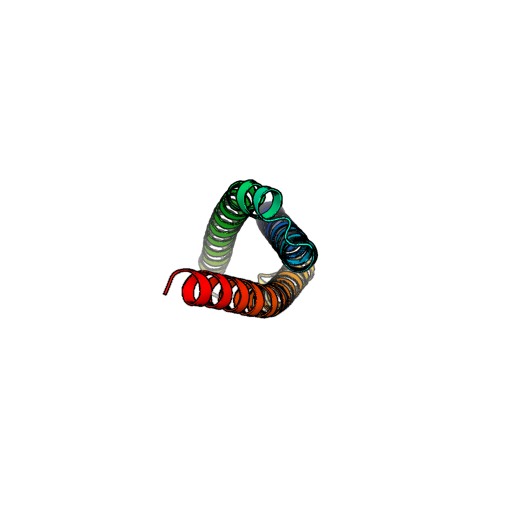7 3.168 -19.731 1.00 87.25 114 TYR A CA 1
ATOM 931 C C . TYR A 1 114 ? 21.079 4.356 -19.590 1.00 87.25 114 TYR A C 1
ATOM 933 O O . TYR A 1 114 ? 21.492 4.932 -20.594 1.00 87.25 114 TYR A O 1
ATOM 941 N N . SER A 1 115 ? 21.462 4.694 -18.359 1.00 90.44 115 SER A N 1
ATOM 942 C CA . SER A 1 115 ? 22.397 5.788 -18.092 1.00 90.44 115 SER A CA 1
ATOM 943 C C . SER A 1 115 ? 23.782 5.504 -18.681 1.00 90.44 115 SER A C 1
ATOM 945 O O . SER A 1 115 ? 24.377 6.398 -19.277 1.00 90.44 115 SER A O 1
ATOM 947 N N . SER A 1 116 ? 24.264 4.257 -18.605 1.00 93.50 116 SER A N 1
ATOM 948 C CA . SER A 1 116 ? 25.560 3.864 -19.172 1.00 93.50 116 SER A CA 1
ATOM 949 C C . SER A 1 116 ? 25.597 3.822 -20.702 1.00 93.50 116 SER A C 1
ATOM 951 O O . SER A 1 116 ? 26.680 3.778 -21.266 1.00 93.50 116 SER A O 1
ATOM 953 N N . LEU A 1 117 ? 24.444 3.778 -21.381 1.00 90.62 117 LEU A N 1
ATOM 954 C CA . LEU A 1 117 ? 24.369 3.842 -22.849 1.00 90.62 117 LEU A CA 1
ATOM 955 C C . LEU A 1 117 ? 24.365 5.277 -23.399 1.00 90.62 117 LEU A C 1
ATOM 957 O O . LEU A 1 117 ? 24.595 5.469 -24.590 1.00 90.62 117 LEU A O 1
ATOM 961 N N . ILE A 1 118 ? 24.019 6.260 -22.563 1.00 86.56 118 ILE A N 1
ATOM 962 C CA . ILE A 1 118 ? 23.941 7.681 -22.937 1.00 86.56 118 ILE A CA 1
ATOM 963 C C . ILE A 1 118 ? 25.267 8.406 -22.645 1.00 86.56 118 ILE A C 1
ATOM 965 O O . ILE A 1 118 ? 25.547 9.430 -23.270 1.00 86.56 118 ILE A O 1
ATOM 969 N N . GLN A 1 119 ? 26.060 7.887 -21.702 1.00 57.97 119 GLN A N 1
ATOM 970 C CA . GLN A 1 119 ? 27.436 8.320 -21.424 1.00 57.97 119 GLN A CA 1
ATOM 971 C C . GLN A 1 119 ? 28.417 7.797 -22.474 1.00 57.97 119 GLN A C 1
ATOM 973 O O . GLN A 1 119 ? 29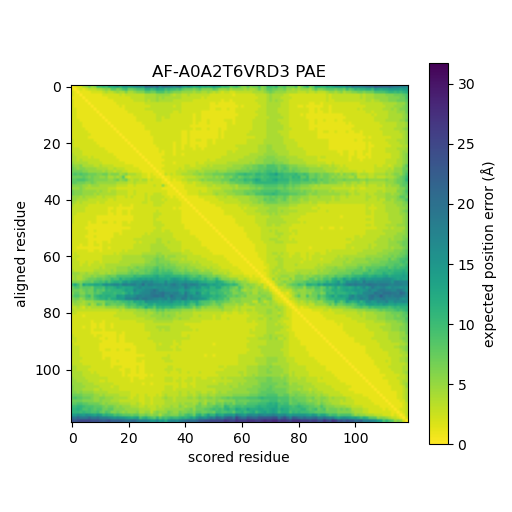.353 8.563 -22.798 1.00 57.97 119 GLN A O 1
#

Sequence (119 aa):
MVVLHSHLENALNQLKELIDLTERDTRDIKLAKHTEIFERNHQKQLAIQAFEKEKANIDAQILSLKNQFPNKEMSGLLDEKTSDFLNQMRESLLVLKEKNLIYSRMAFAVSEFYSSLIQ

Organism: Helicobacter pylori (NCBI:txid210)

Mean predicted aligned error: 4.26 Å

Solvent-accessible surface area (backbone atoms only — not comparable to full-atom values): 6412 Å² total; per-residue (Å²): 107,72,67,55,49,51,33,48,53,52,29,42,50,27,48,52,50,46,36,53,55,41,52,51,40,47,54,30,60,78,68,68,40,56,68,65,45,56,63,44,48,59,56,47,52,53,36,50,54,51,28,54,52,27,49,53,54,42,55,53,50,55,51,49,53,45,69,76,39,75,89,54,57,67,80,79,70,51,53,71,67,54,52,49,49,54,50,53,42,55,51,47,51,53,51,37,51,52,49,45,52,56,32,51,55,52,53,48,55,53,51,51,54,57,52,65,74,76,108

pLDDT: mean 92.79, std 6.38, range [57.97, 98.44]

Nearest PDB structures (foldseek):
  1ez3-assembly1_A  TM=4.231E-01  e=1.468E-01  Rattus norvegicus
  2cmr-assembly1_A  TM=4.934E-01  e=4.951E-01  Human immunodeficiency virus 1

Radius of gyration: 18.86 Å; Cα contacts (8 Å, |Δi|>4): 76; chains: 1; bounding box: 46×20×56 Å